Protein AF-A0A2G6IDG3-F1 (afdb_monomer)

Mean predicted aligned error: 5.41 Å

Secondary structure (DSSP, 8-state):
---S------HHHHHHH-------HHHHHHHHHHHHHHHHT-

Solvent-accessible surface area (backbone atoms only — not comparable to full-atom values): 2859 Å² total; per-residue (Å²): 128,90,70,95,76,84,82,84,85,55,61,68,57,25,75,75,66,70,60,71,93,82,76,52,68,71,57,53,52,50,54,50,50,52,53,50,29,66,75,68,72,105

Radius of gyration: 15.32 Å; Cα contacts (8 Å, |Δi|>4): 6; chains: 1; bounding box: 32×18×40 Å

pLDDT: mean 91.72, std 9.77, range [54.34, 98.44]

Foldseek 3Di:
DDDVDDDDDCPVVCVVPVDDDPDDPVRVVVVVVVVVCVVVVD

Sequence (42 aa):
GDVPATWANA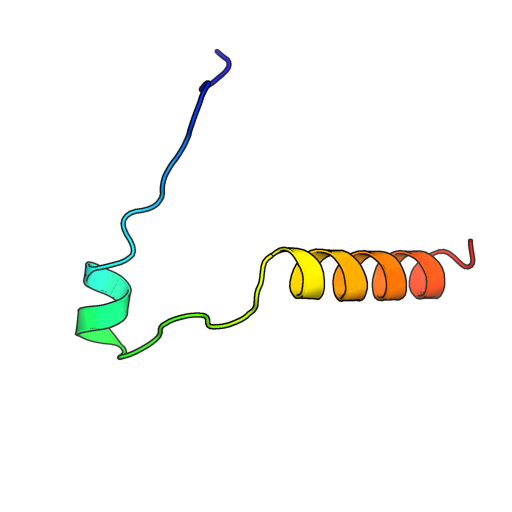QLLKDLTGYAPSVEVAEGVRRFVEWYRDYYSV

Structure (mmCIF, N/CA/C/O backbone):
data_AF-A0A2G6IDG3-F1
#
_entry.id   AF-A0A2G6IDG3-F1
#
loop_
_atom_site.group_PDB
_atom_site.id
_atom_site.type_symbol
_atom_site.label_atom_id
_atom_site.label_alt_id
_atom_site.label_comp_id
_atom_site.label_asym_id
_atom_site.label_entity_id
_atom_site.label_seq_id
_atom_site.pdbx_PDB_ins_code
_atom_site.Cartn_x
_atom_site.Cartn_y
_atom_site.Cartn_z
_atom_site.occupancy
_atom_site.B_iso_or_equiv
_atom_site.auth_seq_id
_atom_site.auth_comp_id
_atom_site.auth_asym_id
_atom_site.auth_atom_id
_atom_site.pdbx_PDB_model_num
ATOM 1 N N . GLY A 1 1 ? 23.285 9.638 3.661 1.00 54.34 1 GLY A N 1
ATOM 2 C CA . GLY A 1 1 ? 23.914 8.364 4.044 1.00 54.34 1 GLY A CA 1
ATOM 3 C C . GLY A 1 1 ? 22.849 7.309 3.947 1.00 54.34 1 GLY A C 1
ATOM 4 O O . GLY A 1 1 ? 21.749 7.589 4.410 1.00 54.34 1 GLY A O 1
ATOM 5 N N . ASP A 1 2 ? 23.137 6.184 3.293 1.00 71.94 2 ASP A N 1
ATOM 6 C CA . ASP A 1 2 ? 22.202 5.059 3.217 1.00 71.94 2 ASP A CA 1
ATOM 7 C C . ASP A 1 2 ? 21.696 4.704 4.610 1.00 71.94 2 ASP A C 1
ATOM 9 O O . ASP A 1 2 ? 22.474 4.593 5.559 1.00 71.94 2 ASP A O 1
ATOM 13 N N . VAL A 1 3 ? 20.379 4.559 4.727 1.00 68.56 3 VAL A N 1
ATOM 14 C CA . VAL A 1 3 ? 19.756 4.055 5.942 1.00 68.56 3 VAL A CA 1
ATOM 15 C C . VAL A 1 3 ? 19.504 2.569 5.693 1.00 68.56 3 VAL A C 1
ATOM 17 O O . VAL A 1 3 ? 18.606 2.244 4.919 1.00 68.56 3 VAL A O 1
ATOM 20 N N . PRO A 1 4 ? 20.296 1.661 6.288 1.00 75.38 4 PRO A N 1
ATOM 21 C CA . PRO A 1 4 ? 20.267 0.236 5.946 1.00 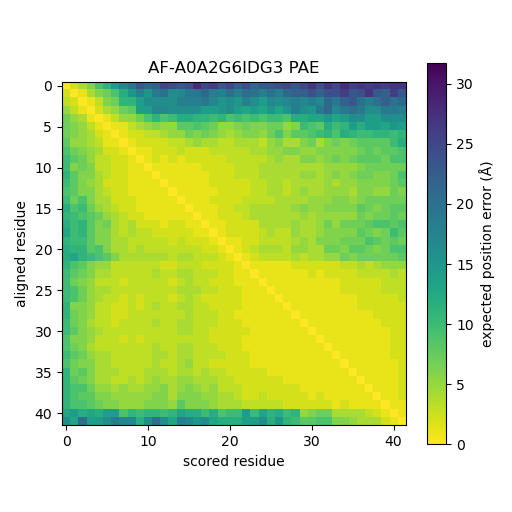75.38 4 PRO A CA 1
ATOM 22 C C . PRO A 1 4 ? 18.917 -0.435 6.235 1.00 75.38 4 PRO A C 1
ATOM 24 O O . PRO A 1 4 ? 18.599 -1.457 5.636 1.00 75.38 4 PRO A O 1
ATOM 27 N N . ALA A 1 5 ? 18.112 0.151 7.123 1.00 71.50 5 ALA A N 1
ATOM 28 C CA . ALA A 1 5 ? 16.711 -0.188 7.302 1.00 71.50 5 ALA A CA 1
ATOM 29 C C . ALA A 1 5 ? 15.958 1.018 7.870 1.00 71.50 5 ALA A C 1
ATOM 31 O O . ALA A 1 5 ? 16.371 1.601 8.874 1.00 71.50 5 ALA A O 1
ATOM 32 N N . THR A 1 6 ? 14.839 1.379 7.248 1.00 86.19 6 THR A N 1
ATOM 33 C CA . THR A 1 6 ? 13.880 2.342 7.792 1.00 86.19 6 THR A CA 1
ATOM 34 C C . THR A 1 6 ? 12.598 1.614 8.164 1.00 86.19 6 THR A C 1
ATOM 36 O O . THR A 1 6 ? 12.154 0.704 7.466 1.00 86.19 6 THR A O 1
ATOM 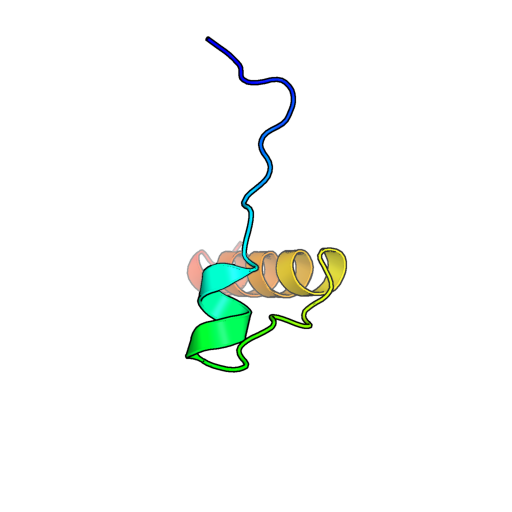39 N N . TRP A 1 7 ? 11.995 2.011 9.281 1.00 83.75 7 TRP A N 1
ATOM 40 C CA . TRP A 1 7 ? 10.696 1.505 9.705 1.00 83.75 7 TRP A CA 1
ATOM 41 C C . TRP A 1 7 ? 9.820 2.669 10.154 1.00 83.75 7 TRP A C 1
ATOM 43 O O . TRP A 1 7 ? 10.256 3.516 10.935 1.00 83.75 7 TRP A O 1
ATOM 53 N N . ALA A 1 8 ? 8.578 2.704 9.679 1.00 88.50 8 ALA A N 1
ATOM 54 C CA . ALA A 1 8 ? 7.592 3.683 10.113 1.00 88.50 8 ALA A CA 1
ATOM 55 C C . ALA A 1 8 ? 6.775 3.122 11.286 1.00 88.50 8 ALA A C 1
ATOM 57 O O . ALA A 1 8 ? 6.132 2.080 11.167 1.00 88.50 8 ALA A O 1
ATOM 58 N N . ASN A 1 9 ? 6.768 3.815 12.427 1.00 91.44 9 ASN A N 1
ATOM 59 C CA . ASN A 1 9 ? 5.827 3.504 13.502 1.00 91.44 9 ASN A CA 1
ATOM 60 C C . ASN A 1 9 ? 4.443 4.077 13.153 1.00 91.44 9 ASN A C 1
ATOM 62 O O . ASN A 1 9 ? 4.238 5.287 13.204 1.00 91.44 9 ASN A O 1
ATOM 66 N N . ALA A 1 10 ? 3.497 3.201 12.814 1.00 92.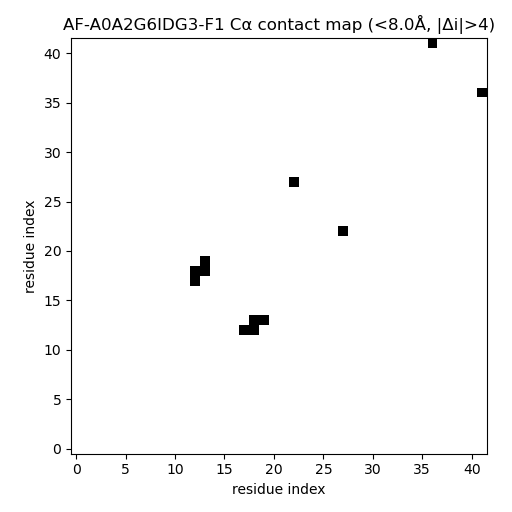06 10 ALA A N 1
ATOM 67 C CA . ALA A 1 10 ? 2.133 3.573 12.435 1.00 92.06 10 ALA A CA 1
ATOM 68 C C . ALA A 1 10 ? 1.121 3.516 13.598 1.00 92.06 10 ALA A C 1
ATOM 70 O O . ALA A 1 10 ? -0.078 3.664 13.361 1.00 92.06 10 ALA A O 1
ATOM 71 N N . GLN A 1 11 ? 1.571 3.308 14.844 1.00 94.50 11 GLN A N 1
ATOM 72 C CA . GLN A 1 11 ? 0.676 3.105 15.989 1.00 94.50 11 GLN A CA 1
ATOM 73 C C . GLN A 1 11 ? -0.261 4.300 16.209 1.00 94.50 11 GLN A C 1
ATOM 75 O O . GLN A 1 11 ? -1.467 4.112 16.297 1.00 94.50 11 GLN A O 1
ATOM 80 N N . LEU A 1 12 ? 0.266 5.530 16.180 1.00 95.12 12 LEU A N 1
ATOM 81 C CA . LEU A 1 12 ? -0.545 6.738 16.374 1.00 95.12 12 LEU A CA 1
ATOM 82 C C . LEU A 1 12 ? -1.636 6.889 15.303 1.00 95.12 12 LEU A C 1
ATOM 84 O O . LEU A 1 12 ? -2.774 7.225 15.617 1.00 95.12 12 LEU A O 1
ATOM 88 N N . LEU A 1 13 ? -1.301 6.626 14.037 1.00 95.12 13 LEU A N 1
ATOM 89 C CA . LEU A 1 13 ? -2.272 6.684 12.943 1.00 95.12 13 LEU A CA 1
ATOM 90 C C . LEU A 1 13 ? -3.392 5.664 13.164 1.00 95.12 13 LEU A C 1
ATOM 92 O O . LEU A 1 13 ? -4.568 6.000 13.025 1.00 95.12 13 LEU A O 1
ATOM 96 N N . LYS A 1 14 ? -3.026 4.435 13.534 1.00 95.62 14 LYS A N 1
ATOM 97 C CA . LYS A 1 14 ? -3.978 3.366 13.823 1.00 95.62 14 LYS A CA 1
ATOM 98 C C . LYS A 1 14 ? -4.879 3.717 15.006 1.00 95.62 14 LYS A C 1
ATOM 100 O O . LYS A 1 14 ? -6.084 3.529 14.899 1.00 95.62 14 LYS A O 1
ATOM 105 N N . ASP A 1 15 ? -4.331 4.259 16.087 1.00 97.31 15 ASP A N 1
ATOM 106 C CA . ASP A 1 15 ? -5.108 4.616 17.280 1.00 97.31 15 ASP A CA 1
ATOM 107 C C . ASP A 1 15 ? -6.120 5.730 16.989 1.00 97.31 15 ASP A C 1
ATOM 109 O O . ASP A 1 15 ? -7.248 5.691 17.476 1.00 97.31 15 ASP A O 1
ATOM 113 N N . LEU A 1 16 ? -5.741 6.705 16.156 1.00 97.31 16 LEU A N 1
ATOM 114 C CA . LEU A 1 16 ? -6.598 7.845 15.821 1.00 97.31 16 LEU A CA 1
ATOM 115 C C . LEU A 1 16 ? -7.662 7.532 14.766 1.00 97.31 16 LEU A C 1
ATOM 117 O O . LEU A 1 16 ? -8.698 8.191 14.735 1.00 97.31 16 LEU A O 1
ATOM 121 N N . THR A 1 17 ? -7.401 6.580 13.867 1.00 97.06 17 THR A N 1
ATOM 122 C CA . THR A 1 17 ? -8.233 6.389 12.663 1.00 97.06 17 THR A CA 1
ATOM 123 C C . THR A 1 17 ? -8.765 4.971 12.484 1.00 97.06 17 THR A C 1
ATOM 125 O O . THR A 1 17 ? -9.612 4.739 11.627 1.00 97.06 17 THR A O 1
ATOM 128 N N . GLY A 1 18 ? -8.248 4.000 13.237 1.00 95.00 18 GLY A N 1
ATOM 129 C CA . GLY A 1 18 ? -8.478 2.575 13.001 1.00 95.00 18 GLY A CA 1
ATOM 130 C C . GLY A 1 18 ? -7.832 2.041 11.717 1.00 95.00 18 GLY A C 1
ATOM 131 O O . GLY A 1 18 ? -7.965 0.855 11.419 1.00 95.00 18 GLY A O 1
ATOM 132 N N . TYR A 1 19 ? -7.131 2.881 10.948 1.00 92.44 19 TYR A N 1
ATOM 133 C CA . TYR A 1 19 ? -6.567 2.494 9.663 1.00 92.44 19 TYR A CA 1
ATOM 134 C C . TYR A 1 19 ? -5.362 1.569 9.835 1.00 92.44 19 TYR A C 1
ATOM 136 O O . TYR A 1 19 ? -4.384 1.895 10.511 1.00 92.44 19 TYR A O 1
ATOM 144 N N . ALA A 1 20 ? -5.425 0.421 9.168 1.00 91.69 20 ALA A N 1
ATOM 145 C CA . ALA A 1 20 ? -4.327 -0.521 9.049 1.00 91.69 20 ALA A CA 1
ATOM 146 C C . ALA A 1 20 ? -4.318 -1.082 7.617 1.00 91.69 20 ALA A C 1
ATOM 148 O O . ALA A 1 20 ? -5.251 -1.803 7.252 1.00 91.69 20 ALA A O 1
ATOM 149 N N . PRO A 1 21 ? -3.312 -0.751 6.785 1.00 89.50 21 PRO A N 1
ATOM 150 C CA . PRO A 1 21 ? -3.213 -1.324 5.451 1.00 89.50 21 PRO A CA 1
ATOM 151 C C . PRO A 1 21 ? -3.001 -2.840 5.550 1.00 89.50 21 PRO A C 1
ATOM 153 O O . PRO A 1 21 ? -2.167 -3.306 6.322 1.00 89.50 21 PRO A O 1
ATOM 156 N N . SER A 1 22 ? -3.762 -3.597 4.762 1.00 94.25 22 SER A N 1
ATOM 157 C CA . SER A 1 22 ? -3.769 -5.069 4.754 1.00 94.25 22 SER A CA 1
ATOM 158 C C . SER A 1 22 ? -3.287 -5.672 3.431 1.00 94.25 22 SER A C 1
ATOM 160 O O . SER A 1 22 ? -3.445 -6.865 3.190 1.00 94.25 22 SER A O 1
ATOM 162 N N . VAL A 1 23 ? -2.738 -4.844 2.540 1.00 95.25 23 VAL A N 1
ATOM 163 C CA . VAL A 1 23 ? -2.224 -5.300 1.248 1.00 95.25 23 VAL A CA 1
ATOM 164 C C . VAL A 1 23 ? -0.851 -5.929 1.449 1.00 95.25 23 VAL A C 1
ATOM 166 O O . VAL A 1 23 ? 0.080 -5.264 1.900 1.00 95.25 23 VAL A O 1
ATOM 169 N N . GLU A 1 24 ? -0.724 -7.195 1.062 1.00 97.00 24 GLU A N 1
ATOM 170 C CA . GLU A 1 24 ? 0.554 -7.901 1.033 1.00 97.00 24 GLU A CA 1
ATOM 171 C C . GLU A 1 24 ? 1.535 -7.241 0.061 1.00 97.00 24 GLU A C 1
ATOM 173 O O . GLU A 1 24 ? 1.156 -6.789 -1.023 1.00 97.00 24 GLU A O 1
ATOM 178 N N . VAL A 1 25 ? 2.825 -7.247 0.405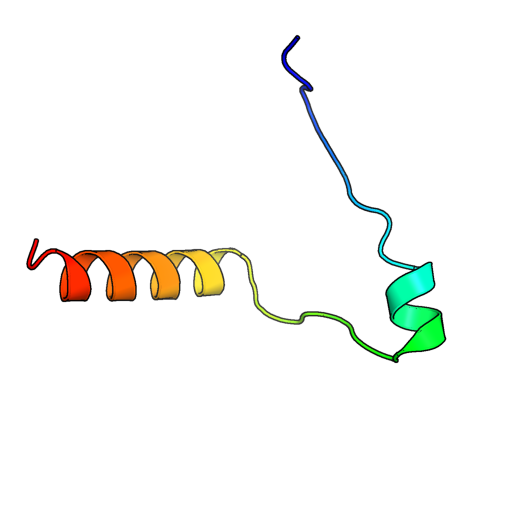 1.00 95.44 25 VAL A N 1
ATOM 179 C CA . VAL A 1 25 ? 3.868 -6.604 -0.414 1.00 95.44 25 VAL A CA 1
ATOM 180 C C . VAL A 1 25 ? 3.880 -7.160 -1.839 1.00 95.44 25 VAL A C 1
ATOM 182 O O . VAL A 1 25 ? 3.897 -6.390 -2.797 1.00 95.44 25 VAL A O 1
ATOM 185 N N . ALA A 1 26 ? 3.815 -8.486 -1.993 1.00 97.81 26 ALA A N 1
ATOM 186 C CA . ALA A 1 26 ? 3.812 -9.135 -3.305 1.00 97.81 26 ALA A CA 1
ATOM 187 C C . ALA A 1 26 ? 2.634 -8.675 -4.180 1.00 97.81 26 ALA A C 1
ATOM 189 O O . ALA A 1 26 ? 2.799 -8.427 -5.374 1.00 97.81 26 ALA A O 1
ATOM 190 N N . GLU A 1 27 ? 1.461 -8.503 -3.571 1.00 98.06 27 GLU A N 1
ATOM 191 C CA . GLU A 1 27 ? 0.264 -8.050 -4.271 1.00 98.06 27 GLU A CA 1
ATOM 192 C C . GLU A 1 27 ? 0.363 -6.570 -4.662 1.00 98.06 27 GLU A C 1
ATOM 194 O O . GLU A 1 27 ? 0.019 -6.199 -5.785 1.00 98.06 27 GLU A O 1
ATOM 199 N N . GLY A 1 28 ? 0.889 -5.724 -3.771 1.00 97.75 28 GLY A N 1
ATOM 200 C CA . GLY A 1 28 ? 1.147 -4.31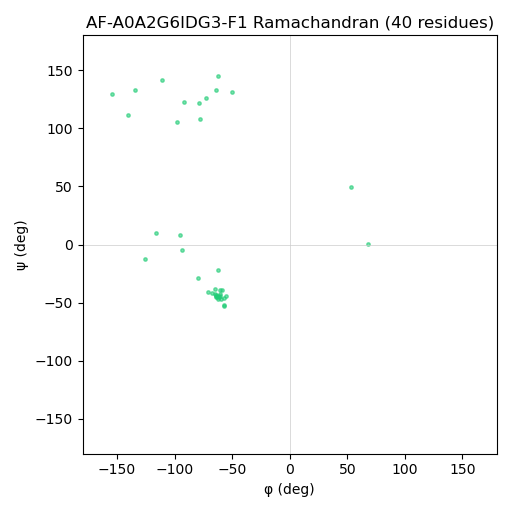5 -4.068 1.00 97.75 28 G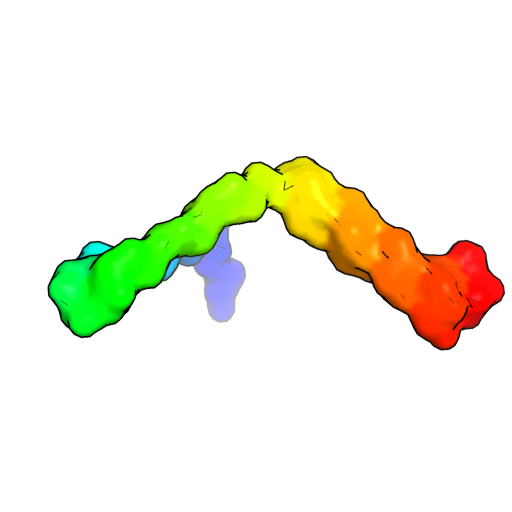LY A CA 1
ATOM 201 C C . GLY A 1 28 ? 2.128 -4.133 -5.229 1.00 97.75 28 GLY A C 1
ATOM 202 O O . GLY A 1 28 ? 1.864 -3.351 -6.142 1.00 97.75 28 GLY A O 1
ATOM 203 N N . VAL A 1 29 ? 3.221 -4.904 -5.240 1.00 98.25 29 VAL A N 1
ATOM 204 C CA . VAL A 1 29 ? 4.220 -4.876 -6.320 1.00 98.25 29 VAL A CA 1
ATOM 205 C C . VAL A 1 29 ? 3.612 -5.332 -7.646 1.00 98.25 29 VAL A C 1
ATOM 207 O O . VAL A 1 29 ? 3.821 -4.668 -8.660 1.00 98.25 29 VAL A O 1
ATOM 210 N N . ARG A 1 30 ? 2.825 -6.416 -7.654 1.00 98.44 30 ARG A N 1
ATOM 211 C CA . ARG A 1 30 ? 2.157 -6.912 -8.869 1.00 98.44 30 ARG A CA 1
ATOM 212 C C . ARG A 1 30 ? 1.265 -5.839 -9.498 1.00 98.44 30 ARG A C 1
ATOM 214 O O . ARG A 1 30 ? 1.441 -5.518 -10.670 1.00 98.44 30 ARG A O 1
ATOM 221 N N . ARG A 1 31 ? 0.370 -5.236 -8.705 1.00 98.25 31 ARG A N 1
ATOM 222 C CA . ARG A 1 31 ? -0.539 -4.167 -9.164 1.00 98.25 31 ARG A CA 1
ATOM 223 C C . ARG A 1 31 ? 0.216 -2.946 -9.682 1.00 98.25 31 ARG A C 1
ATOM 225 O O . ARG A 1 31 ? -0.193 -2.342 -10.667 1.00 98.25 31 ARG A O 1
ATOM 232 N N . PHE A 1 32 ? 1.317 -2.584 -9.023 1.00 98.12 32 PHE A N 1
ATOM 233 C CA . PHE A 1 32 ? 2.157 -1.473 -9.458 1.00 98.12 32 PHE A CA 1
ATOM 234 C C . PHE A 1 32 ? 2.801 -1.741 -10.824 1.00 98.12 32 PHE A C 1
ATOM 236 O O . PHE A 1 32 ? 2.779 -0.871 -11.692 1.00 98.12 32 PHE A O 1
ATOM 243 N N . VAL A 1 33 ? 3.341 -2.946 -11.036 1.00 98.12 33 VAL A N 1
ATOM 244 C CA . VAL A 1 33 ? 3.942 -3.333 -12.321 1.00 98.12 33 VAL A CA 1
ATOM 245 C C . VAL A 1 33 ? 2.895 -3.373 -13.432 1.00 98.12 33 VAL A C 1
ATOM 247 O O . VAL A 1 33 ? 3.175 -2.883 -14.520 1.00 98.12 33 VAL A O 1
ATOM 250 N N . GLU A 1 34 ? 1.703 -3.912 -13.172 1.00 98.38 34 GLU A N 1
ATOM 251 C CA . GLU A 1 34 ? 0.589 -3.912 -14.136 1.00 98.38 34 GLU A CA 1
ATOM 252 C C . GLU A 1 34 ? 0.237 -2.489 -14.573 1.00 98.38 34 GLU A C 1
ATOM 254 O O . GLU A 1 34 ? 0.313 -2.176 -15.758 1.00 98.38 34 GLU A O 1
ATOM 259 N N . TRP A 1 35 ? -0.009 -1.595 -13.609 1.00 98.31 35 TRP A N 1
ATOM 260 C CA . TRP A 1 35 ? -0.261 -0.183 -13.896 1.00 98.31 35 TRP A CA 1
ATOM 261 C C . TRP A 1 35 ? 0.864 0.462 -14.720 1.00 98.31 35 TRP A C 1
ATOM 263 O O . TRP A 1 35 ? 0.591 1.193 -15.671 1.00 98.31 35 TRP A O 1
ATOM 273 N N . TYR A 1 36 ? 2.127 0.195 -14.376 1.00 98.38 36 TYR A N 1
ATOM 274 C CA . TYR A 1 36 ? 3.277 0.759 -15.084 1.00 98.38 36 TYR A CA 1
ATOM 275 C C . TYR A 1 36 ? 3.314 0.311 -16.551 1.00 98.38 36 TYR A C 1
ATOM 277 O O . TYR A 1 36 ? 3.493 1.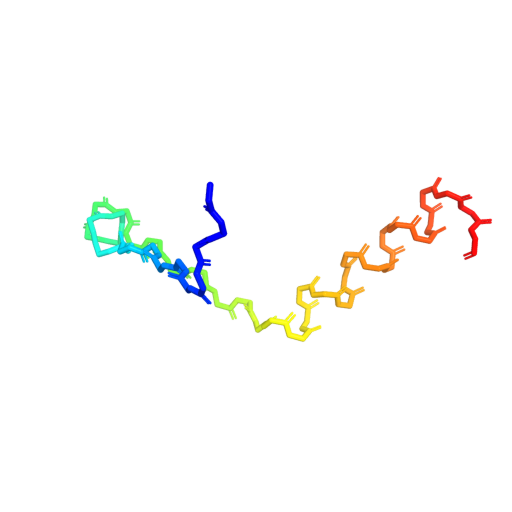139 -17.445 1.00 98.38 36 TYR A O 1
ATOM 285 N N . ARG A 1 37 ? 3.131 -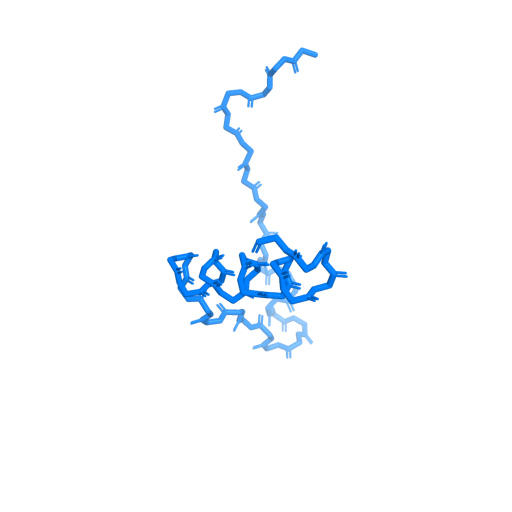0.989 -16.803 1.00 98.00 37 ARG A N 1
ATOM 286 C CA . ARG A 1 37 ? 3.144 -1.554 -18.159 1.00 98.00 37 ARG A CA 1
ATOM 287 C C . ARG A 1 37 ? 2.011 -1.011 -19.007 1.00 98.00 37 ARG A C 1
ATOM 289 O O . ARG A 1 37 ? 2.255 -0.616 -20.142 1.00 98.00 37 ARG A O 1
ATOM 296 N N . ASP A 1 38 ? 0.817 -0.918 -18.433 1.00 98.00 38 ASP A N 1
ATOM 297 C CA . ASP A 1 38 ? -0.350 -0.362 -19.112 1.00 98.00 38 ASP A CA 1
ATOM 298 C C . ASP A 1 38 ? -0.126 1.114 -19.465 1.00 98.00 38 ASP A C 1
ATOM 300 O O . ASP A 1 38 ? -0.368 1.536 -20.596 1.00 98.00 38 ASP A O 1
ATOM 304 N N . TYR A 1 39 ? 0.396 1.901 -18.519 1.00 97.69 39 TYR A N 1
ATOM 305 C CA . TYR A 1 39 ? 0.617 3.334 -18.709 1.00 97.69 39 TYR A CA 1
ATOM 306 C C . TYR A 1 39 ? 1.701 3.637 -19.752 1.00 97.69 39 TYR A C 1
ATOM 308 O O . TYR A 1 39 ? 1.536 4.545 -20.566 1.00 97.69 39 TYR A O 1
ATOM 316 N N . TYR A 1 40 ? 2.805 2.885 -19.744 1.00 97.69 40 TYR A N 1
ATOM 317 C CA . TYR A 1 40 ? 3.919 3.092 -20.676 1.00 97.69 40 TYR A CA 1
ATOM 318 C C . TYR A 1 40 ? 3.838 2.232 -21.944 1.00 97.69 40 TYR A C 1
ATOM 320 O O . TYR A 1 40 ? 4.655 2.420 -22.843 1.00 97.69 40 TYR A O 1
ATOM 328 N N . SER A 1 41 ? 2.851 1.335 -22.044 1.00 92.38 41 SER A N 1
ATOM 329 C CA . SER A 1 41 ? 2.674 0.393 -23.159 1.00 92.38 41 SER A CA 1
ATOM 330 C C . SER A 1 41 ? 3.932 -0.445 -23.448 1.00 92.38 41 SER A C 1
ATOM 332 O O . SER A 1 41 ? 4.378 -0.530 -24.594 1.00 92.38 41 SER A O 1
ATOM 334 N N . VAL A 1 42 ? 4.509 -1.041 -22.395 1.00 82.50 42 VAL A N 1
ATOM 335 C CA . VAL A 1 42 ? 5.743 -1.863 -22.437 1.00 82.50 42 VAL A CA 1
ATOM 336 C C . VAL A 1 42 ? 5.530 -3.342 -22.125 1.00 82.50 42 VAL A C 1
ATOM 338 O O . VAL A 1 42 ? 4.668 -3.685 -21.283 1.00 82.50 42 VAL A O 1
#